Protein AF-A0A914DV51-F1 (afdb_monomer_lite)

InterPro domains:
  IPR011050 Pectin lyase fold/virulence factor [SSF51126] (8-69)
  IPR012334 Pectin lyase fold [G3DSA:2.160.20.10] (1-78)

pLDDT: mean 77.13, std 20.3, range [32.19, 97.31]

Radius of gyration: 17.9 Å; chains: 1; bounding box: 41×53×40 Å

Secondary structure (DSSP, 8-state):
--GGG---PPSSTTTSPP-EEEEEEEEEEES-SEEEEEE-BTTB-EEEEEEEEEEEES-SEEEEEEESEEEEE-TTTSBS---GGGPPPP----SS-TTSHHHHTTSTTS--

Organism: NCBI:txid290746

Sequence (112 aa):
MNYSKTYIPPTNETATPKFVNINIVNFTAEDSSHGWYLDGLPESPVNNTIFSGITLTNTKKLVEQCDNTVGFCDNSTVSPYCPSCIQAEPCVDMTNDCSQYLTQCSSPKYRE

Structure (mmCIF, N/CA/C/O backbone):
data_AF-A0A914DV51-F1
#
_entry.id   AF-A0A914DV51-F1
#
loop_
_atom_site.group_PDB
_atom_site.id
_atom_site.type_symbol
_atom_site.label_atom_id
_atom_site.label_alt_id
_atom_site.label_comp_id
_atom_site.label_asym_id
_atom_site.label_entity_id
_atom_site.label_seq_id
_atom_site.pdbx_PDB_ins_code
_atom_site.Cartn_x
_atom_site.Cartn_y
_atom_site.Cartn_z
_atom_site.occupancy
_atom_site.B_iso_or_equiv
_atom_site.auth_seq_id
_atom_site.auth_comp_id
_atom_site.auth_asym_id
_atom_site.auth_atom_id
_atom_site.pdbx_PDB_model_num
ATOM 1 N N . MET A 1 1 ? 19.273 -28.256 0.417 1.00 49.62 1 MET A N 1
ATOM 2 C CA . MET A 1 1 ? 19.993 -27.307 -0.462 1.00 49.62 1 MET A CA 1
ATOM 3 C C . MET A 1 1 ? 20.816 -26.388 0.429 1.00 49.62 1 MET A C 1
ATOM 5 O O . MET A 1 1 ? 20.303 -25.963 1.453 1.00 49.62 1 MET A O 1
ATOM 9 N N . ASN A 1 2 ? 22.100 -26.180 0.125 1.00 42.97 2 ASN A N 1
ATOM 10 C CA . ASN A 1 2 ? 23.009 -25.395 0.965 1.00 42.97 2 ASN A CA 1
ATOM 11 C C . ASN A 1 2 ? 23.082 -23.959 0.418 1.00 42.97 2 ASN A C 1
ATOM 13 O O . ASN A 1 2 ? 23.779 -23.711 -0.560 1.00 42.97 2 ASN A O 1
ATOM 17 N N . TYR A 1 3 ? 22.333 -23.035 1.023 1.00 55.84 3 TYR A N 1
ATOM 18 C CA . TYR A 1 3 ? 22.200 -21.643 0.562 1.00 55.84 3 TYR A CA 1
ATOM 19 C C . TYR A 1 3 ? 23.461 -20.782 0.7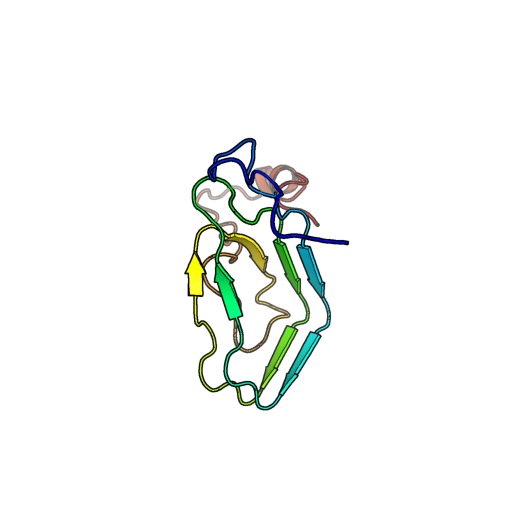85 1.00 55.84 3 TYR A C 1
ATOM 21 O O . TYR A 1 3 ? 23.529 -19.655 0.305 1.00 55.84 3 TYR A O 1
ATOM 29 N N . SER A 1 4 ? 24.482 -21.312 1.470 1.00 56.94 4 SER A N 1
ATOM 30 C CA . SER A 1 4 ? 25.684 -20.574 1.904 1.00 56.94 4 SER A CA 1
ATOM 31 C C . SER A 1 4 ? 26.704 -20.244 0.802 1.00 56.94 4 SER A C 1
ATOM 33 O O . SER A 1 4 ? 27.703 -19.586 1.084 1.00 56.94 4 SER A O 1
ATOM 35 N N . LYS A 1 5 ? 26.490 -20.689 -0.444 1.00 56.00 5 LYS A N 1
ATOM 36 C CA . LYS A 1 5 ? 27.425 -20.479 -1.571 1.00 56.00 5 LYS A CA 1
ATOM 37 C C . LYS A 1 5 ? 26.774 -19.860 -2.808 1.00 56.00 5 LYS A C 1
ATOM 39 O O . LYS A 1 5 ? 27.179 -20.153 -3.929 1.00 56.00 5 LYS A O 1
ATOM 44 N N . THR A 1 6 ? 25.765 -19.019 -2.621 1.00 65.44 6 THR A N 1
ATOM 45 C CA . THR A 1 6 ? 25.180 -18.272 -3.740 1.00 65.44 6 THR A CA 1
ATOM 46 C C . THR A 1 6 ? 25.860 -16.912 -3.793 1.00 65.44 6 THR A C 1
ATOM 48 O O . THR A 1 6 ? 25.741 -16.136 -2.849 1.00 65.44 6 THR A O 1
ATOM 51 N N . TYR A 1 7 ? 26.619 -16.634 -4.856 1.00 71.00 7 TYR A N 1
ATOM 52 C CA . TYR A 1 7 ? 27.069 -15.272 -5.134 1.00 71.00 7 TYR A CA 1
ATOM 53 C C . TYR A 1 7 ? 25.822 -14.415 -5.351 1.00 71.00 7 TYR A C 1
ATOM 55 O O . TYR A 1 7 ? 25.079 -14.636 -6.307 1.00 71.00 7 TYR A O 1
ATOM 63 N N . ILE A 1 8 ? 25.573 -13.491 -4.428 1.00 68.25 8 ILE A N 1
ATOM 64 C CA . ILE A 1 8 ? 24.511 -12.502 -4.559 1.00 68.25 8 ILE A CA 1
ATOM 65 C C . ILE A 1 8 ? 25.165 -11.283 -5.217 1.00 68.25 8 ILE A C 1
ATOM 67 O O . ILE A 1 8 ? 26.066 -10.697 -4.608 1.00 68.25 8 ILE A O 1
ATOM 71 N N . PRO A 1 9 ? 24.798 -10.931 -6.461 1.00 68.69 9 PRO A N 1
ATOM 72 C CA . PRO A 1 9 ? 25.297 -9.715 -7.088 1.00 68.69 9 PRO A CA 1
ATOM 73 C C . PRO A 1 9 ? 24.940 -8.487 -6.229 1.00 68.69 9 PRO A C 1
ATOM 75 O O . PRO A 1 9 ? 23.920 -8.504 -5.538 1.00 68.69 9 PRO A O 1
ATOM 78 N N . PRO A 1 10 ? 25.760 -7.422 -6.250 1.00 77.19 10 PRO A N 1
ATOM 79 C CA . PRO A 1 10 ? 25.440 -6.189 -5.537 1.00 77.19 10 PRO A CA 1
ATOM 80 C C . PRO A 1 10 ? 24.105 -5.618 -6.029 1.00 77.19 10 PRO A C 1
ATOM 82 O O . PRO A 1 10 ? 23.789 -5.732 -7.217 1.00 77.19 10 PRO A O 1
ATOM 85 N N . THR A 1 11 ? 23.343 -4.988 -5.134 1.00 77.38 11 THR A N 1
ATOM 86 C CA . THR A 1 11 ? 22.061 -4.362 -5.476 1.00 77.38 11 THR A CA 1
ATOM 87 C C . THR A 1 11 ? 22.268 -3.267 -6.521 1.00 77.38 11 THR A C 1
ATOM 89 O O . THR A 1 11 ? 23.125 -2.395 -6.381 1.00 77.38 11 THR A O 1
ATOM 92 N N . ASN A 1 12 ? 21.539 -3.380 -7.628 1.00 82.25 12 ASN A N 1
ATOM 93 C CA . ASN A 1 12 ? 21.544 -2.442 -8.747 1.00 82.25 12 ASN A CA 1
ATOM 94 C C . ASN A 1 12 ? 20.286 -2.664 -9.604 1.00 82.25 12 ASN A C 1
ATOM 96 O O . ASN A 1 12 ? 19.615 -3.685 -9.467 1.00 82.25 12 ASN A O 1
ATOM 100 N N . GLU A 1 13 ? 20.011 -1.765 -10.548 1.00 79.88 13 GLU A N 1
ATOM 101 C CA . GLU A 1 13 ? 18.803 -1.789 -11.396 1.00 79.88 13 GLU A CA 1
ATOM 102 C C . GLU A 1 13 ? 18.563 -3.107 -12.171 1.00 79.88 13 GLU A C 1
ATOM 104 O O . GLU A 1 13 ? 17.437 -3.400 -12.581 1.00 79.88 13 GLU A O 1
ATOM 109 N N . THR A 1 14 ? 19.613 -3.905 -12.403 1.00 81.00 14 THR A N 1
ATOM 110 C CA . THR A 1 14 ? 19.552 -5.164 -13.172 1.00 81.00 14 THR A CA 1
ATOM 111 C C . THR A 1 14 ? 19.587 -6.422 -12.309 1.00 81.00 14 THR A C 1
ATOM 113 O O . THR A 1 14 ? 19.146 -7.480 -12.755 1.00 81.00 14 THR A O 1
ATOM 116 N N . ALA A 1 15 ? 20.111 -6.319 -11.087 1.00 83.94 15 ALA A N 1
AT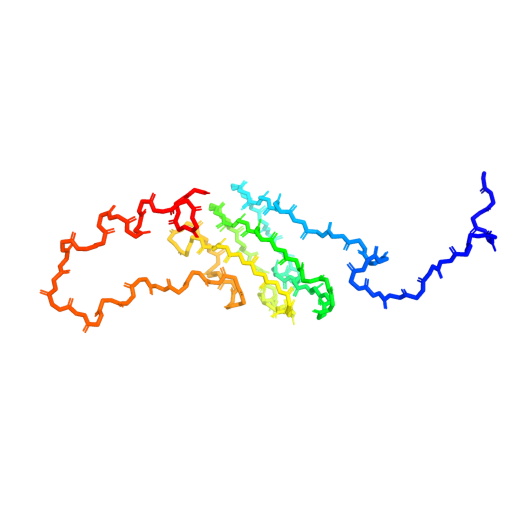OM 117 C CA . ALA A 1 15 ? 20.291 -7.437 -10.167 1.00 83.94 15 ALA A CA 1
ATOM 118 C C . ALA A 1 15 ? 19.258 -7.446 -9.032 1.00 83.94 15 ALA A C 1
ATOM 120 O O . ALA A 1 15 ? 18.957 -8.509 -8.484 1.00 83.94 15 ALA A O 1
ATOM 121 N N . THR A 1 16 ? 18.714 -6.279 -8.679 1.00 88.38 16 THR A N 1
ATOM 122 C CA . THR A 1 16 ? 17.693 -6.139 -7.643 1.00 88.38 16 THR A CA 1
ATOM 123 C C . THR A 1 16 ? 16.337 -6.635 -8.172 1.00 88.38 16 THR A C 1
ATOM 125 O O . THR A 1 16 ? 15.942 -6.274 -9.285 1.00 88.38 16 THR A O 1
ATOM 128 N N . PRO A 1 17 ? 15.601 -7.472 -7.412 1.00 87.62 17 PRO A N 1
ATOM 129 C CA . PRO A 1 17 ? 14.279 -7.940 -7.811 1.00 87.62 17 PRO A CA 1
ATOM 130 C C . PRO A 1 17 ? 13.290 -6.795 -8.024 1.00 87.62 17 PRO A C 1
ATOM 132 O O . PRO A 1 17 ? 13.195 -5.877 -7.210 1.00 87.62 17 PRO A O 1
ATOM 135 N N . LYS A 1 18 ? 12.499 -6.899 -9.093 1.00 89.19 18 LYS A N 1
ATOM 136 C CA . LYS A 1 18 ? 11.435 -5.942 -9.391 1.00 89.19 18 LYS A CA 1
ATOM 137 C C . LYS A 1 18 ? 10.126 -6.395 -8.763 1.00 89.19 18 LYS A C 1
ATOM 139 O O . LYS A 1 18 ? 9.660 -7.501 -9.029 1.00 89.19 18 LYS A O 1
ATOM 144 N N . PHE A 1 19 ? 9.516 -5.503 -7.994 1.00 89.06 19 PHE A N 1
ATOM 145 C CA . PHE A 1 19 ? 8.164 -5.660 -7.474 1.00 89.06 19 PHE A CA 1
ATOM 146 C C . PHE A 1 19 ? 7.237 -4.764 -8.285 1.00 89.06 19 PHE A C 1
ATOM 148 O O . PHE A 1 19 ? 7.321 -3.538 -8.209 1.00 89.06 19 PHE A O 1
ATOM 155 N N . VAL A 1 20 ? 6.405 -5.383 -9.120 1.00 88.81 20 VAL A N 1
ATOM 156 C CA . VAL A 1 20 ? 5.491 -4.675 -10.017 1.00 88.81 20 VAL A CA 1
ATOM 157 C C . VAL A 1 20 ? 4.118 -5.336 -10.032 1.00 88.81 20 VAL A C 1
ATOM 159 O O . VAL A 1 20 ? 4.035 -6.553 -9.871 1.00 88.81 20 VAL A O 1
ATOM 162 N N . ASN A 1 21 ? 3.068 -4.553 -10.288 1.00 87.31 21 ASN A N 1
ATOM 163 C CA . ASN A 1 21 ? 1.682 -5.022 -10.446 1.00 87.31 21 ASN A CA 1
ATOM 164 C C . ASN A 1 21 ? 1.127 -5.678 -9.167 1.00 87.31 21 ASN A C 1
ATOM 166 O O . ASN A 1 21 ? 0.686 -6.830 -9.182 1.00 87.31 21 ASN A O 1
ATOM 170 N N . ILE A 1 22 ? 1.191 -4.953 -8.049 1.00 90.31 22 ILE A N 1
ATOM 171 C CA . ILE A 1 22 ? 0.701 -5.427 -6.750 1.00 90.31 22 ILE A CA 1
ATOM 172 C C . ILE A 1 22 ? -0.704 -4.883 -6.519 1.00 90.31 22 ILE A C 1
ATOM 174 O O . ILE A 1 22 ? -0.877 -3.690 -6.300 1.00 90.31 22 ILE A O 1
ATOM 178 N N . ASN A 1 23 ? -1.700 -5.764 -6.484 1.00 92.06 23 ASN A N 1
ATOM 179 C CA . ASN A 1 23 ? -3.092 -5.373 -6.279 1.00 92.06 23 ASN A CA 1
ATOM 180 C C . ASN A 1 23 ? -3.575 -5.867 -4.915 1.00 92.06 23 ASN A C 1
ATOM 182 O O . ASN A 1 23 ? -3.619 -7.075 -4.672 1.00 92.06 23 ASN A O 1
ATOM 186 N N . ILE A 1 24 ? -3.959 -4.938 -4.042 1.00 93.25 24 ILE A N 1
ATOM 187 C CA . ILE A 1 24 ? -4.597 -5.238 -2.758 1.00 93.25 24 ILE A CA 1
ATOM 188 C C . ILE A 1 24 ? -5.994 -4.637 -2.794 1.00 93.25 24 ILE A C 1
ATOM 190 O O . ILE A 1 24 ? -6.170 -3.420 -2.785 1.00 93.25 24 ILE A O 1
ATOM 194 N N . VAL A 1 25 ? -6.995 -5.508 -2.868 1.00 93.38 25 VAL A N 1
ATOM 195 C CA . VAL A 1 25 ? -8.387 -5.111 -3.082 1.00 93.38 25 VAL A CA 1
ATOM 19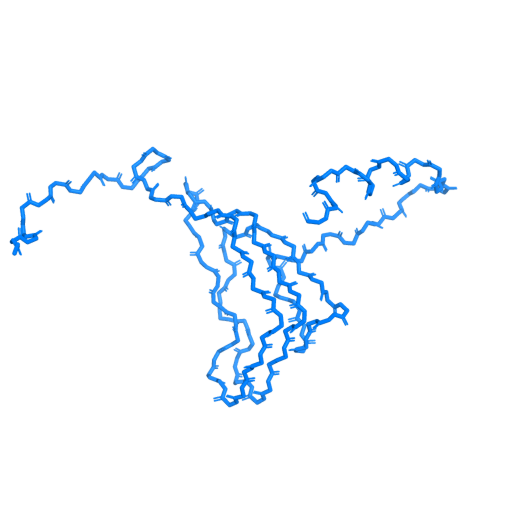6 C C . VAL A 1 25 ? -9.285 -5.827 -2.084 1.00 93.38 25 VAL A C 1
ATOM 198 O O . VAL A 1 25 ? -9.093 -7.019 -1.845 1.00 93.38 25 VAL A O 1
ATOM 201 N N . ASN A 1 26 ? -10.277 -5.121 -1.536 1.00 94.56 26 ASN A N 1
ATOM 202 C CA . ASN A 1 26 ? -11.285 -5.672 -0.619 1.00 94.56 26 ASN A CA 1
ATOM 203 C C . ASN A 1 26 ? -10.661 -6.350 0.608 1.00 94.56 26 ASN A C 1
ATOM 205 O O . ASN A 1 26 ? -10.914 -7.520 0.900 1.00 94.56 26 ASN A O 1
ATOM 209 N N . PHE A 1 27 ? -9.812 -5.605 1.312 1.00 92.88 27 PHE A N 1
ATOM 210 C CA . PHE A 1 27 ? -9.093 -6.084 2.487 1.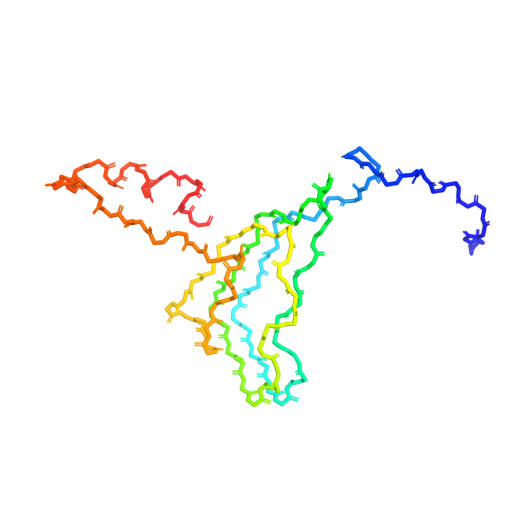00 92.88 27 PHE A CA 1
ATOM 211 C C . PHE A 1 27 ? -9.615 -5.413 3.757 1.00 92.88 27 PHE A C 1
ATOM 213 O O . PHE A 1 27 ? -9.871 -4.211 3.784 1.00 92.88 27 PHE A O 1
ATOM 220 N N . THR A 1 28 ? -9.745 -6.175 4.839 1.00 96.38 28 THR A N 1
ATOM 221 C CA . THR A 1 28 ? -10.068 -5.630 6.159 1.00 96.38 28 THR A CA 1
ATOM 222 C C . THR A 1 28 ? -9.064 -6.131 7.183 1.00 96.38 28 THR A C 1
ATOM 224 O O . THR A 1 28 ? -8.777 -7.327 7.236 1.00 96.38 28 THR A O 1
ATOM 227 N N . ALA A 1 29 ? -8.546 -5.215 7.996 1.00 96.12 29 ALA A N 1
ATOM 228 C CA . ALA A 1 29 ? -7.677 -5.521 9.124 1.00 96.12 29 ALA A CA 1
ATOM 229 C C . ALA A 1 29 ? -8.159 -4.785 10.373 1.00 96.12 29 ALA A C 1
ATOM 231 O O . ALA A 1 29 ? -8.484 -3.600 10.313 1.00 96.12 29 ALA A O 1
ATOM 232 N N . GLU A 1 30 ? -8.130 -5.479 11.507 1.00 96.69 30 GLU A N 1
ATOM 233 C CA . GLU A 1 30 ? -8.514 -4.946 12.814 1.00 96.69 30 GLU A CA 1
ATOM 234 C C . GLU A 1 30 ? -7.362 -5.132 13.810 1.00 96.69 30 GLU A C 1
ATOM 236 O O . GLU A 1 30 ? -6.567 -6.067 13.684 1.00 96.69 30 GLU A O 1
ATOM 241 N N . ASP A 1 31 ? -7.251 -4.222 14.779 1.00 96.69 31 ASP A N 1
ATOM 242 C CA . ASP A 1 31 ? -6.290 -4.271 15.894 1.00 96.69 31 ASP A CA 1
ATOM 243 C C . ASP A 1 31 ? -4.813 -4.429 15.465 1.00 96.69 31 ASP A C 1
ATOM 245 O O . ASP A 1 31 ? -3.983 -5.042 16.146 1.00 96.69 31 ASP A O 1
ATOM 249 N N . SER A 1 32 ? -4.457 -3.839 14.322 1.00 93.81 32 SER A N 1
ATOM 250 C CA . SER A 1 32 ? -3.097 -3.883 13.778 1.00 93.81 32 SER A CA 1
ATOM 251 C C .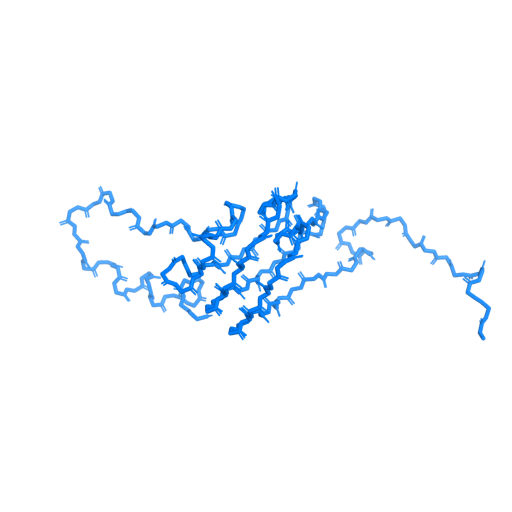 SER A 1 32 ? -2.151 -2.899 14.480 1.00 93.81 32 SER A C 1
ATOM 253 O O . SER A 1 32 ? -2.517 -1.795 14.889 1.00 93.81 32 SER A O 1
ATOM 255 N N . SER A 1 33 ? -0.873 -3.267 14.609 1.00 95.56 33 SER A N 1
ATOM 256 C CA . SER A 1 33 ? 0.145 -2.312 15.068 1.00 95.56 33 SER A CA 1
ATOM 257 C C . SER A 1 33 ? 0.422 -1.240 14.010 1.00 95.56 33 SER A C 1
ATOM 259 O O . SER A 1 33 ? 0.530 -0.065 14.359 1.00 95.56 33 SER A O 1
ATOM 261 N N . HIS A 1 34 ? 0.463 -1.637 12.734 1.00 95.00 34 HIS A N 1
ATOM 262 C CA . HIS A 1 34 ? 0.712 -0.759 11.595 1.00 95.00 34 HIS A CA 1
ATOM 263 C C . HIS A 1 34 ? -0.260 -1.051 10.452 1.00 95.00 34 HIS A C 1
ATOM 265 O O . HIS A 1 34 ? -0.622 -2.207 10.244 1.00 95.00 34 HIS A O 1
ATOM 271 N N . GLY A 1 35 ? -0.664 -0.011 9.722 1.00 94.56 35 GLY A N 1
ATOM 272 C CA . GLY A 1 35 ? -1.534 -0.144 8.550 1.00 94.56 35 GLY A CA 1
ATOM 273 C C . GLY A 1 35 ? -0.733 -0.347 7.268 1.00 94.56 35 GLY A C 1
ATOM 274 O O . GLY A 1 35 ? -0.869 -1.359 6.587 1.00 94.56 35 GLY A O 1
ATOM 275 N N . TRP A 1 36 ? 0.147 0.608 6.980 1.00 93.56 36 TRP A N 1
ATOM 276 C CA . TRP A 1 36 ? 0.941 0.686 5.763 1.00 93.56 36 TRP A CA 1
ATOM 277 C C . TRP A 1 36 ? 2.433 0.654 6.085 1.00 93.56 36 TRP A C 1
ATOM 279 O O . TRP A 1 36 ? 2.931 1.460 6.876 1.00 93.56 36 TRP A O 1
ATOM 289 N N . TYR A 1 37 ? 3.144 -0.250 5.418 1.00 94.75 37 TYR A N 1
ATOM 290 C CA . TYR A 1 37 ? 4.599 -0.279 5.351 1.00 94.75 37 TYR A CA 1
ATOM 291 C C . TYR A 1 37 ? 4.982 -0.513 3.891 1.00 94.75 37 TYR A C 1
ATOM 293 O O . TYR A 1 37 ? 4.880 -1.633 3.391 1.00 94.75 37 TYR A O 1
ATOM 301 N N . LEU A 1 38 ? 5.340 0.563 3.195 1.00 92.81 38 LEU A N 1
ATOM 302 C CA . LEU A 1 38 ? 5.663 0.556 1.773 1.00 92.81 38 LEU A CA 1
ATOM 303 C C . LEU A 1 38 ? 7.080 1.099 1.619 1.00 92.81 38 LEU A C 1
ATOM 305 O O . LEU A 1 38 ? 7.312 2.287 1.823 1.00 92.81 38 LEU A O 1
ATOM 309 N N . ASP A 1 39 ? 8.025 0.213 1.328 1.00 92.12 39 ASP A N 1
ATOM 310 C CA . ASP A 1 39 ? 9.445 0.552 1.291 1.00 92.12 39 ASP A CA 1
ATOM 311 C C . ASP A 1 39 ? 10.100 -0.110 0.080 1.00 92.12 39 ASP A C 1
ATOM 313 O O . ASP A 1 39 ? 10.428 -1.299 0.080 1.00 92.12 39 ASP A O 1
ATOM 317 N N . GLY A 1 40 ? 10.202 0.660 -0.998 1.00 90.38 40 GLY A N 1
ATOM 318 C CA . GLY A 1 40 ? 10.971 0.290 -2.174 1.00 90.38 40 GLY A CA 1
ATOM 319 C C . GLY A 1 40 ? 12.415 0.769 -2.072 1.00 90.38 40 GLY A C 1
ATOM 320 O O . GLY A 1 40 ? 12.758 1.656 -1.289 1.00 90.38 40 GLY A O 1
ATOM 321 N N . LEU A 1 41 ? 13.263 0.242 -2.950 1.00 89.62 41 LEU A N 1
ATOM 322 C CA . LEU A 1 41 ? 14.631 0.728 -3.106 1.00 89.62 41 LEU A CA 1
ATOM 323 C C . LEU A 1 41 ? 14.689 1.809 -4.199 1.00 89.62 41 LEU A C 1
ATOM 325 O O . LEU A 1 41 ? 13.977 1.675 -5.196 1.00 89.62 41 LEU A O 1
ATOM 329 N N . PRO A 1 42 ? 15.537 2.848 -4.081 1.00 88.50 42 PRO A N 1
ATOM 330 C CA . PRO A 1 42 ? 15.662 3.885 -5.110 1.00 88.50 42 PRO A CA 1
ATOM 331 C C . PRO A 1 42 ? 16.002 3.332 -6.503 1.00 88.50 42 PRO A C 1
ATOM 333 O O . PRO A 1 42 ? 15.471 3.808 -7.504 1.00 88.50 42 PRO A O 1
ATOM 336 N N . GLU A 1 43 ? 16.852 2.303 -6.576 1.00 83.75 43 GLU A N 1
ATOM 337 C CA . GLU A 1 43 ? 17.251 1.642 -7.825 1.00 83.75 43 GLU A CA 1
ATOM 338 C C . GLU A 1 43 ? 16.240 0.598 -8.331 1.00 83.75 43 GLU A C 1
ATOM 340 O O . GLU A 1 43 ? 16.350 0.118 -9.459 1.00 83.75 43 GLU A O 1
ATOM 345 N N . SER A 1 44 ? 15.266 0.212 -7.503 1.00 88.00 44 SER A N 1
ATOM 346 C CA . SER A 1 44 ? 14.184 -0.696 -7.893 1.00 88.00 44 SER A CA 1
ATOM 347 C C . SER A 1 44 ? 12.901 -0.379 -7.115 1.00 88.00 44 SER A C 1
ATOM 349 O O . SER A 1 44 ? 12.525 -1.134 -6.208 1.00 88.00 44 SER A O 1
ATOM 351 N N . PRO A 1 45 ? 12.221 0.731 -7.463 1.00 88.81 45 PRO A N 1
ATOM 352 C CA . PRO A 1 45 ? 10.981 1.126 -6.811 1.00 88.81 45 PRO A CA 1
ATOM 353 C C . PRO A 1 45 ? 9.895 0.062 -6.979 1.00 88.81 45 PRO A C 1
ATOM 355 O O . PRO A 1 45 ? 9.834 -0.633 -8.003 1.00 88.81 45 PRO A O 1
ATOM 358 N N . VAL A 1 46 ? 8.992 -0.021 -6.005 1.00 90.06 46 VAL A N 1
ATOM 359 C CA . VAL A 1 46 ? 7.774 -0.827 -6.133 1.00 90.06 46 VAL A CA 1
ATOM 360 C C . VAL A 1 46 ? 6.816 -0.068 -7.048 1.00 90.06 46 VAL A C 1
ATOM 362 O O . VAL A 1 46 ? 6.406 1.041 -6.716 1.00 90.06 46 VAL A O 1
ATOM 365 N N . ASN A 1 47 ? 6.471 -0.628 -8.207 1.00 86.06 47 ASN A N 1
ATOM 366 C CA . ASN A 1 47 ? 5.689 0.085 -9.223 1.00 86.06 47 ASN A CA 1
ATOM 367 C C . ASN A 1 47 ? 4.339 -0.577 -9.506 1.00 86.06 47 ASN A C 1
ATOM 369 O O . ASN A 1 47 ? 4.190 -1.793 -9.423 1.00 86.06 47 ASN A O 1
ATOM 373 N N . ASN A 1 48 ? 3.375 0.230 -9.945 1.00 84.25 48 ASN A N 1
ATOM 374 C CA . ASN A 1 48 ? 2.032 -0.222 -10.305 1.00 84.25 48 ASN A CA 1
ATOM 375 C C . ASN A 1 48 ? 1.336 -0.977 -9.157 1.00 84.25 48 ASN A C 1
ATOM 377 O O . ASN A 1 48 ? 0.890 -2.113 -9.313 1.00 84.25 48 ASN A O 1
ATOM 381 N N . THR A 1 49 ? 1.321 -0.358 -7.976 1.00 88.19 49 THR A N 1
ATOM 382 C CA . THR A 1 49 ? 0.567 -0.852 -6.817 1.00 88.19 49 THR A CA 1
ATOM 383 C C . THR A 1 49 ? -0.851 -0.281 -6.838 1.00 88.19 49 THR A C 1
ATOM 385 O O . THR A 1 49 ? -0.99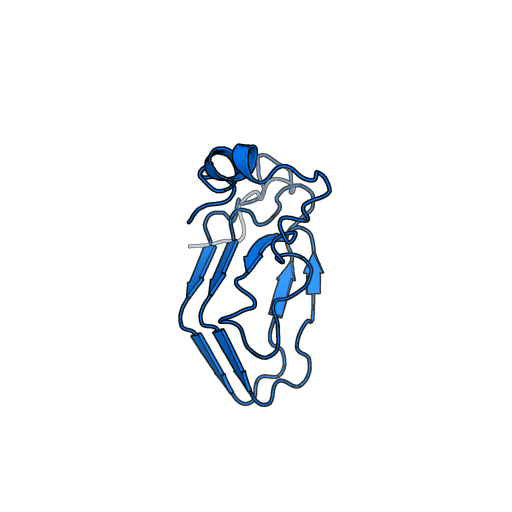7 0.919 -7.033 1.00 88.19 49 THR A O 1
ATOM 388 N N . ILE A 1 50 ? -1.887 -1.091 -6.612 1.00 90.12 50 ILE A N 1
ATOM 389 C CA . ILE A 1 50 ? -3.294 -0.655 -6.616 1.00 90.12 50 ILE A CA 1
ATOM 390 C C . ILE A 1 50 ? -3.970 -1.040 -5.304 1.00 90.12 50 ILE A C 1
ATOM 392 O O . ILE A 1 50 ? -4.070 -2.230 -4.996 1.00 90.12 50 ILE A O 1
ATOM 396 N N . PHE A 1 51 ? -4.477 -0.043 -4.572 1.00 92.19 51 PHE A N 1
ATOM 397 C CA . PHE A 1 51 ? -5.229 -0.200 -3.321 1.00 92.19 51 PHE A CA 1
ATOM 398 C C . PHE A 1 51 ? -6.676 0.288 -3.470 1.00 92.19 51 PHE A C 1
ATOM 400 O O . PHE A 1 51 ? -6.920 1.441 -3.825 1.00 92.19 51 PHE A O 1
ATOM 407 N N . SER A 1 52 ? -7.647 -0.579 -3.172 1.00 91.56 52 SER A N 1
ATOM 408 C CA . SER A 1 52 ? -9.080 -0.244 -3.232 1.00 91.56 52 SER A CA 1
ATOM 409 C C . SER A 1 52 ? -9.904 -1.111 -2.276 1.00 91.56 52 SER A C 1
ATOM 411 O O . SER A 1 52 ? -9.578 -2.275 -2.040 1.00 91.56 52 SER A O 1
ATOM 413 N N . GLY A 1 53 ? -10.974 -0.560 -1.700 1.00 91.00 53 GLY A N 1
ATOM 414 C CA . GLY A 1 53 ? -11.857 -1.312 -0.800 1.00 91.00 53 GLY A CA 1
ATOM 415 C C . GLY A 1 53 ? -11.163 -1.777 0.484 1.00 91.00 53 GLY A C 1
ATOM 416 O O . GLY A 1 53 ? -11.401 -2.894 0.939 1.00 91.00 53 GLY A O 1
ATOM 417 N N . ILE A 1 54 ? -10.250 -0.976 1.042 1.00 96.06 54 ILE A N 1
ATOM 418 C CA . ILE A 1 54 ? -9.458 -1.367 2.215 1.00 96.06 54 ILE A CA 1
ATOM 419 C C . ILE A 1 54 ? -10.019 -0.721 3.479 1.00 96.06 54 ILE A C 1
ATOM 421 O O . ILE A 1 54 ? -10.192 0.489 3.536 1.00 96.06 54 ILE A O 1
ATOM 425 N N . THR A 1 55 ? -10.261 -1.507 4.522 1.00 97.31 55 THR A N 1
ATOM 426 C CA . THR A 1 55 ? -10.704 -1.001 5.827 1.00 97.31 55 THR A CA 1
ATOM 427 C C . THR A 1 55 ? -9.720 -1.409 6.915 1.00 97.31 55 THR A C 1
ATOM 429 O O . THR A 1 55 ? -9.544 -2.592 7.188 1.00 97.31 55 THR A O 1
ATOM 432 N N . LEU A 1 56 ? -9.087 -0.426 7.548 1.00 96.81 56 LEU A N 1
ATOM 433 C CA . LEU A 1 56 ? -8.195 -0.619 8.687 1.00 96.81 56 LEU A CA 1
ATOM 434 C C . LEU A 1 56 ? -8.843 -0.018 9.939 1.00 96.81 56 LEU A C 1
ATOM 436 O O . LEU A 1 56 ? -9.117 1.184 9.982 1.00 96.81 56 LEU A O 1
ATOM 440 N N . THR A 1 57 ? -9.095 -0.837 10.957 1.00 96.75 57 THR A N 1
ATOM 441 C CA . THR A 1 57 ? -9.676 -0.405 12.237 1.00 96.75 57 THR A CA 1
ATOM 442 C C . THR A 1 57 ? -8.710 -0.666 13.392 1.00 96.75 57 THR A C 1
ATOM 444 O O . THR A 1 57 ? -7.898 -1.590 13.361 1.00 96.75 57 THR A O 1
ATOM 447 N N . ASN A 1 58 ? -8.760 0.193 14.417 1.00 96.19 58 ASN A N 1
ATOM 448 C CA . ASN A 1 58 ? -7.906 0.129 15.614 1.00 96.19 58 ASN A CA 1
ATOM 449 C C . ASN A 1 58 ? -6.390 0.032 15.340 1.00 96.19 58 ASN A C 1
ATOM 451 O O . ASN A 1 58 ? -5.627 -0.488 16.156 1.00 96.19 58 ASN A O 1
ATOM 455 N N . THR A 1 59 ? -5.932 0.564 14.207 1.00 95.88 59 THR A N 1
ATOM 456 C CA . THR A 1 59 ? -4.509 0.609 13.871 1.00 95.88 59 THR A CA 1
ATOM 457 C C . THR A 1 59 ? -3.767 1.626 14.741 1.00 95.88 59 THR A C 1
ATOM 459 O O . THR A 1 59 ? -4.135 2.800 14.766 1.00 95.88 59 THR A O 1
ATOM 462 N N . LYS A 1 60 ? -2.683 1.215 15.417 1.00 95.31 60 LYS A N 1
ATOM 463 C CA . LYS A 1 60 ? -1.900 2.124 16.287 1.00 95.31 60 LYS A CA 1
ATOM 464 C C . LYS A 1 60 ? -1.144 3.201 15.506 1.00 95.31 60 LYS A C 1
ATOM 466 O O . LYS A 1 60 ? -1.150 4.360 15.913 1.00 95.31 60 LYS A O 1
ATOM 471 N N . LYS A 1 61 ? -0.485 2.825 14.406 1.00 94.94 61 LYS A N 1
ATOM 472 C CA . LYS A 1 61 ? 0.212 3.751 13.502 1.00 94.94 61 LYS A CA 1
ATOM 473 C C . LYS A 1 61 ? -0.170 3.452 12.060 1.00 94.94 61 LYS A C 1
ATOM 475 O O . LYS A 1 61 ? 0.146 2.394 11.532 1.00 94.94 61 LYS A O 1
ATOM 480 N N . LEU A 1 62 ? -0.880 4.373 11.412 1.00 92.75 62 LEU A N 1
ATOM 481 C CA . LEU A 1 62 ? -1.431 4.077 10.092 1.00 92.75 62 LEU A CA 1
ATOM 482 C C . LEU A 1 62 ? -0.347 3.940 9.020 1.00 92.75 62 LEU A C 1
ATOM 484 O O . LEU A 1 62 ? -0.392 2.988 8.257 1.00 92.75 62 LEU A O 1
ATOM 488 N N . VAL A 1 63 ? 0.621 4.855 8.970 1.00 93.81 63 VAL A N 1
ATOM 489 C CA . VAL A 1 63 ? 1.730 4.822 8.003 1.00 93.81 63 VAL A CA 1
ATOM 490 C C . VAL A 1 63 ? 3.037 4.721 8.776 1.00 93.81 63 VAL A C 1
ATOM 492 O O . VAL A 1 63 ? 3.373 5.641 9.522 1.00 93.81 63 VAL A O 1
ATOM 495 N N . GLU A 1 64 ? 3.754 3.610 8.623 1.00 94.94 64 GLU A N 1
ATOM 496 C CA . GLU A 1 64 ? 5.104 3.447 9.174 1.00 94.94 64 GLU A CA 1
ATOM 497 C C . GLU A 1 64 ? 6.155 4.039 8.242 1.00 94.94 64 GLU A C 1
ATOM 499 O O . GLU A 1 64 ? 6.974 4.839 8.682 1.00 94.94 64 GLU A O 1
ATOM 504 N N . GLN A 1 65 ? 6.082 3.647 6.970 1.00 93.19 65 GLN A N 1
ATOM 505 C CA . GLN A 1 65 ? 7.071 3.907 5.932 1.00 93.19 65 GLN A CA 1
ATOM 506 C C . GLN A 1 65 ? 6.355 3.989 4.577 1.00 93.19 65 GLN A C 1
ATOM 508 O O . GLN A 1 65 ? 5.370 3.270 4.359 1.00 93.19 65 GLN A O 1
ATOM 513 N N . CYS A 1 66 ? 6.806 4.892 3.705 1.00 90.25 66 CYS A N 1
ATOM 514 C CA . CYS A 1 66 ? 6.162 5.174 2.419 1.00 90.25 66 CYS A CA 1
ATOM 515 C C . CYS A 1 66 ? 7.182 5.711 1.397 1.00 90.25 66 CYS A C 1
ATOM 517 O O . CYS A 1 66 ? 7.046 6.834 0.912 1.00 90.25 66 CYS A O 1
ATOM 519 N N . ASP A 1 67 ? 8.207 4.919 1.087 1.00 91.50 67 ASP A N 1
ATOM 520 C CA . ASP A 1 67 ? 9.333 5.332 0.244 1.00 91.50 67 ASP A CA 1
ATOM 521 C C . ASP A 1 67 ? 9.423 4.492 -1.039 1.00 91.50 67 ASP A C 1
ATOM 523 O O . ASP A 1 67 ? 9.081 3.307 -1.063 1.00 91.50 67 ASP A O 1
ATOM 527 N N . ASN A 1 68 ? 9.860 5.133 -2.132 1.00 89.69 68 ASN A N 1
ATOM 528 C CA . ASN A 1 68 ? 10.099 4.534 -3.456 1.00 89.69 68 ASN A CA 1
ATOM 529 C C . ASN A 1 68 ? 9.003 3.546 -3.907 1.00 89.69 68 ASN A C 1
ATOM 531 O O . ASN A 1 68 ? 9.281 2.482 -4.464 1.00 89.69 68 ASN A O 1
ATOM 535 N N . THR A 1 69 ? 7.746 3.891 -3.638 1.00 89.50 69 THR A N 1
ATOM 536 C CA . THR A 1 69 ? 6.572 3.109 -4.019 1.00 89.50 69 THR A CA 1
ATOM 537 C C . THR A 1 69 ? 5.670 4.000 -4.852 1.00 89.50 69 THR A C 1
ATOM 539 O O . THR A 1 69 ? 5.348 5.108 -4.439 1.00 89.50 69 THR A O 1
ATOM 542 N N . VAL A 1 70 ? 5.278 3.519 -6.028 1.00 84.75 70 VAL A N 1
ATOM 543 C CA . VAL A 1 70 ? 4.430 4.239 -6.977 1.00 84.75 70 VAL A CA 1
ATOM 544 C C . VAL A 1 70 ? 3.197 3.397 -7.265 1.00 84.75 70 VAL A C 1
ATOM 546 O O . VAL A 1 70 ? 3.285 2.206 -7.588 1.00 84.75 70 VAL A O 1
ATOM 549 N N . GLY A 1 71 ? 2.031 4.020 -7.160 1.00 86.38 71 GLY A N 1
ATOM 550 C CA . GLY A 1 71 ? 0.768 3.323 -7.295 1.00 86.38 71 GLY A CA 1
ATOM 551 C C . GLY A 1 71 ? -0.437 4.246 -7.269 1.00 86.38 71 GLY A C 1
ATOM 552 O O . GLY A 1 71 ? -0.310 5.469 -7.258 1.00 86.38 71 GLY A O 1
ATOM 553 N N . PHE A 1 72 ? -1.599 3.613 -7.257 1.00 86.00 72 PHE A N 1
ATOM 554 C CA . PHE A 1 72 ? -2.903 4.228 -7.155 1.00 86.00 72 PHE A CA 1
ATOM 555 C C . PHE A 1 72 ? -3.612 3.710 -5.904 1.00 86.00 72 PHE A C 1
ATOM 557 O O . PHE A 1 72 ? -3.625 2.511 -5.622 1.00 86.00 72 PHE A O 1
ATOM 564 N N . CYS A 1 73 ? -4.242 4.617 -5.170 1.00 87.31 73 CYS A N 1
ATOM 565 C CA . CYS A 1 73 ? -5.074 4.277 -4.032 1.00 87.31 73 CYS A CA 1
ATOM 566 C C . CYS A 1 73 ? -6.387 5.054 -4.113 1.00 87.31 73 CYS A C 1
ATOM 568 O O . CYS A 1 73 ? -6.391 6.289 -4.129 1.00 87.31 73 CYS A O 1
ATOM 570 N N . ASP A 1 74 ? -7.499 4.324 -4.173 1.00 85.31 74 ASP A N 1
ATOM 571 C CA . ASP A 1 74 ? -8.837 4.902 -4.222 1.00 85.31 74 ASP A CA 1
ATOM 572 C C . ASP A 1 74 ? -9.287 5.328 -2.821 1.00 85.31 74 ASP A C 1
ATOM 574 O O . ASP A 1 74 ? -9.848 4.555 -2.041 1.00 85.31 74 ASP A O 1
ATOM 578 N N . ASN A 1 75 ? -9.067 6.602 -2.508 1.00 84.00 75 ASN A N 1
ATOM 579 C CA . ASN A 1 75 ? -9.389 7.160 -1.199 1.00 84.00 75 ASN A CA 1
ATOM 580 C C . ASN A 1 75 ? -10.901 7.186 -0.895 1.00 84.00 75 ASN A C 1
ATOM 582 O O . ASN A 1 75 ? -11.276 7.426 0.248 1.00 84.00 75 ASN A O 1
ATOM 586 N N . SER A 1 76 ? -11.776 6.948 -1.883 1.00 85.44 76 SER A N 1
ATOM 587 C CA . SER A 1 76 ? -13.225 6.846 -1.650 1.00 85.44 76 SER A CA 1
ATOM 588 C C . SER A 1 76 ? -13.643 5.492 -1.066 1.00 85.44 76 SER A C 1
ATOM 590 O O . SER A 1 76 ? -14.696 5.393 -0.436 1.00 85.44 76 SER A O 1
ATOM 592 N N . THR A 1 77 ? -12.806 4.465 -1.236 1.00 86.25 77 THR A N 1
ATOM 593 C CA . THR A 1 77 ? -13.065 3.093 -0.777 1.00 86.25 77 THR A CA 1
ATOM 594 C C . THR A 1 77 ? -12.036 2.592 0.238 1.00 86.25 77 THR A C 1
ATOM 596 O O . THR A 1 77 ? -12.138 1.457 0.704 1.00 86.25 77 THR A O 1
ATOM 599 N N . VAL A 1 78 ? -11.062 3.425 0.617 1.00 91.06 78 VAL A N 1
ATOM 600 C CA . VAL A 1 78 ? -10.040 3.112 1.621 1.00 91.06 78 VAL A CA 1
ATOM 601 C C . VAL A 1 78 ? -10.266 3.919 2.901 1.00 91.06 78 VAL A C 1
ATOM 603 O O . VAL A 1 78 ? -10.278 5.145 2.881 1.00 91.06 78 VAL A O 1
ATOM 606 N N . SER A 1 79 ? -10.388 3.227 4.034 1.00 93.69 79 SER A N 1
ATOM 607 C CA . SER A 1 79 ? -10.556 3.801 5.371 1.00 93.69 79 SER A CA 1
ATOM 608 C C . SER A 1 79 ? -9.408 3.363 6.293 1.00 93.69 79 SER A C 1
ATOM 610 O O . SER A 1 79 ? -9.095 2.170 6.332 1.00 93.69 79 SER A O 1
ATOM 612 N N . PRO A 1 80 ? -8.788 4.270 7.072 1.00 91.50 80 PRO A N 1
ATOM 613 C CA . PRO A 1 80 ? -9.181 5.669 7.268 1.00 91.50 80 PRO A CA 1
ATOM 614 C C . PRO A 1 80 ? -8.717 6.630 6.161 1.00 91.50 80 PRO A C 1
ATOM 616 O O . PRO A 1 80 ? -9.390 7.628 5.936 1.00 91.50 80 PRO A O 1
ATOM 619 N N . TYR A 1 81 ? -7.590 6.362 5.495 1.00 90.75 81 TYR A N 1
ATOM 620 C CA . TYR A 1 81 ? -7.151 7.082 4.294 1.00 90.75 81 TYR A CA 1
ATOM 621 C C . TYR A 1 81 ? -5.991 6.354 3.598 1.00 90.75 81 TYR A C 1
ATOM 623 O O . TYR A 1 81 ? -5.247 5.581 4.214 1.00 90.75 81 TYR A O 1
ATOM 631 N N . CYS A 1 82 ? -5.823 6.641 2.310 1.00 90.56 82 CYS A N 1
ATOM 632 C CA . CYS A 1 82 ? -4.704 6.187 1.490 1.00 90.56 82 CYS A CA 1
ATOM 633 C C . CYS A 1 82 ? -3.361 6.777 1.952 1.00 90.56 82 CYS A C 1
ATOM 635 O O . CYS A 1 82 ? -3.294 7.981 2.213 1.00 90.56 82 CYS A O 1
ATOM 637 N N . PRO A 1 83 ? -2.263 6.002 1.991 1.00 90.44 83 PRO A N 1
ATOM 638 C CA . PRO A 1 83 ? -0.956 6.536 2.354 1.00 90.44 83 PRO A CA 1
ATOM 639 C C . PRO A 1 83 ? -0.415 7.448 1.242 1.00 90.44 83 PRO A C 1
ATOM 641 O O . PRO A 1 83 ? -0.569 7.156 0.058 1.00 90.44 83 PRO A O 1
ATOM 644 N N . SER A 1 84 ? 0.219 8.563 1.615 1.00 85.00 84 SER A N 1
ATOM 645 C CA . SER A 1 84 ? 0.532 9.677 0.703 1.00 85.00 84 SER A CA 1
ATOM 646 C C . SER A 1 84 ? 1.446 9.325 -0.472 1.00 85.00 84 SER A C 1
ATOM 648 O O . SER A 1 84 ? 1.353 9.975 -1.505 1.00 85.00 84 SER A O 1
ATOM 650 N N . CYS A 1 85 ? 2.307 8.308 -0.352 1.00 81.88 85 CYS A N 1
ATOM 651 C CA . CYS A 1 85 ? 3.225 7.928 -1.434 1.00 81.88 85 CYS A CA 1
ATOM 652 C C . CYS A 1 85 ? 2.547 7.224 -2.619 1.00 81.88 85 CYS A C 1
ATOM 654 O O . CYS A 1 85 ? 3.113 7.184 -3.704 1.00 81.88 85 CYS A O 1
ATOM 656 N N . ILE A 1 86 ? 1.336 6.692 -2.437 1.00 81.00 86 ILE A N 1
ATOM 657 C CA . ILE A 1 86 ? 0.561 6.012 -3.493 1.00 81.00 86 ILE A CA 1
ATOM 658 C C . ILE A 1 86 ? -0.805 6.663 -3.706 1.00 81.00 86 ILE A C 1
ATOM 660 O O . ILE A 1 86 ? -1.741 6.040 -4.208 1.00 81.00 86 ILE A O 1
ATOM 664 N N . GLN A 1 87 ? -0.943 7.924 -3.300 1.00 63.72 87 GLN A N 1
ATOM 665 C CA . GLN A 1 87 ? -2.124 8.693 -3.642 1.00 63.72 87 GLN A CA 1
ATOM 666 C C . GLN A 1 87 ? -2.074 9.028 -5.127 1.00 63.72 87 GLN A C 1
ATOM 668 O O . GLN A 1 87 ? -1.065 9.514 -5.637 1.00 63.72 87 GLN A O 1
ATOM 673 N N . ALA A 1 88 ? -3.189 8.780 -5.814 1.00 51.09 88 ALA A N 1
ATOM 674 C CA . ALA A 1 88 ? -3.419 9.423 -7.091 1.00 51.09 88 ALA A CA 1
ATOM 675 C C . ALA A 1 88 ? -3.264 10.929 -6.868 1.00 51.09 88 ALA A C 1
ATOM 677 O O . ALA A 1 88 ? -3.895 11.468 -5.953 1.00 51.09 88 ALA A O 1
ATOM 678 N N . GLU A 1 89 ? -2.465 11.617 -7.686 1.00 44.34 89 GLU A N 1
ATOM 679 C CA . GLU A 1 89 ? -2.696 13.049 -7.817 1.00 44.34 89 GLU A CA 1
ATOM 680 C C . GLU A 1 89 ? -4.175 13.189 -8.197 1.00 44.34 89 GLU A C 1
ATOM 682 O O . GLU A 1 89 ? -4.604 12.574 -9.186 1.00 44.34 89 GLU A O 1
ATOM 687 N N . PRO A 1 90 ? -4.994 13.916 -7.410 1.00 42.50 90 PRO A N 1
ATOM 688 C CA . PRO A 1 90 ? -6.300 14.293 -7.909 1.00 42.50 90 PRO A CA 1
ATOM 689 C C . PRO A 1 90 ? -6.056 14.923 -9.277 1.00 42.50 90 PRO A C 1
ATOM 691 O O . PRO A 1 90 ? -5.104 15.684 -9.444 1.00 42.50 90 PRO A O 1
ATOM 694 N N . CYS A 1 91 ? -6.862 14.572 -10.275 1.00 44.50 91 CYS A N 1
ATOM 695 C CA . CYS A 1 91 ? -6.840 15.284 -11.545 1.00 44.50 91 CYS A CA 1
ATOM 696 C C . CYS A 1 91 ? -7.244 16.735 -11.243 1.00 44.50 91 CYS A C 1
ATOM 698 O O . CYS A 1 91 ? -8.430 17.054 -11.224 1.00 44.50 91 CYS A O 1
ATOM 700 N N . VAL A 1 92 ? -6.281 17.590 -10.885 1.00 40.62 92 VAL A N 1
ATOM 701 C CA . VAL A 1 92 ? -6.554 18.983 -10.549 1.00 40.62 92 VAL A CA 1
ATOM 702 C C . VAL A 1 92 ? -6.695 19.713 -11.866 1.00 40.62 92 VAL A C 1
ATOM 704 O O . VAL A 1 92 ? -5.725 19.902 -12.600 1.00 40.62 92 VAL A O 1
ATOM 707 N N . ASP A 1 93 ? -7.931 20.079 -12.165 1.00 40.97 93 ASP A N 1
ATOM 708 C CA . ASP A 1 93 ? -8.254 20.891 -13.317 1.00 40.97 93 ASP A CA 1
ATOM 709 C C . ASP A 1 93 ? -7.733 22.318 -13.102 1.00 40.97 93 ASP A C 1
ATOM 711 O O . ASP A 1 93 ? -8.274 23.085 -12.304 1.00 40.97 93 ASP A O 1
ATOM 715 N N . MET A 1 94 ? -6.628 22.665 -13.766 1.00 46.16 94 MET A N 1
ATOM 716 C CA . MET A 1 94 ? -6.113 24.040 -13.800 1.00 46.16 94 MET A CA 1
ATOM 717 C C . MET A 1 94 ? -6.601 24.804 -15.041 1.00 46.16 94 MET A C 1
ATOM 719 O O . MET A 1 94 ? -6.193 25.947 -15.258 1.00 46.16 94 MET A O 1
ATOM 723 N N . THR A 1 95 ? -7.466 24.205 -15.867 1.00 47.12 95 THR A N 1
ATOM 724 C CA . THR A 1 95 ? -7.898 24.771 -17.148 1.00 47.12 95 THR A CA 1
ATOM 725 C C . THR A 1 95 ? -9.409 24.668 -17.295 1.00 47.12 95 THR A C 1
ATOM 727 O O . THR A 1 95 ? -9.959 23.593 -17.256 1.00 47.12 95 THR A O 1
ATOM 730 N N . ASN A 1 96 ? -10.106 25.776 -17.527 1.00 49.50 96 ASN A N 1
ATOM 731 C CA . ASN A 1 96 ? -11.578 25.869 -17.571 1.00 49.50 96 ASN A CA 1
ATOM 732 C C . ASN A 1 96 ? -12.291 25.074 -18.711 1.00 49.50 96 ASN A C 1
ATOM 734 O O . ASN A 1 96 ? -13.344 25.496 -19.189 1.00 49.50 96 ASN A O 1
ATOM 738 N N . ASP A 1 97 ? -11.729 23.966 -19.199 1.00 52.25 97 ASP A N 1
ATOM 739 C CA . ASP A 1 97 ? -12.171 23.212 -20.366 1.00 52.25 97 ASP A CA 1
ATOM 740 C C . ASP A 1 97 ? -12.147 21.691 -20.100 1.00 52.25 97 ASP A C 1
ATOM 742 O O . ASP A 1 97 ? -11.162 20.987 -20.332 1.00 52.25 97 ASP A O 1
ATOM 746 N N . CYS A 1 98 ? -13.282 21.158 -19.638 1.00 51.44 98 CYS A N 1
ATOM 747 C CA . CYS A 1 98 ? -13.468 19.736 -19.328 1.00 51.44 98 CYS A CA 1
ATOM 748 C C . CYS A 1 98 ? -13.427 18.797 -20.557 1.00 51.44 98 CYS A C 1
ATOM 750 O O . CYS A 1 98 ? -13.585 17.583 -20.410 1.00 51.44 98 CYS A O 1
ATOM 752 N N . SER A 1 99 ? -13.250 19.309 -21.780 1.00 52.28 99 SER A N 1
ATOM 753 C CA . SER A 1 99 ? -13.335 18.504 -23.009 1.00 52.28 99 SER A CA 1
ATOM 754 C C . SER A 1 99 ? -12.094 17.641 -23.288 1.00 52.28 99 SER A C 1
ATOM 756 O O . SER A 1 99 ? -12.184 16.645 -24.008 1.00 52.28 99 SER A O 1
ATOM 758 N N . GLN A 1 100 ? -10.953 17.953 -22.666 1.00 46.09 100 GLN A N 1
ATOM 759 C CA . GLN A 1 100 ? -9.672 17.259 -22.891 1.00 46.09 100 GLN A CA 1
ATOM 760 C C . GLN A 1 100 ? -9.453 16.075 -21.920 1.00 46.09 100 GLN A C 1
ATOM 762 O O . GLN A 1 100 ? -8.601 15.205 -22.140 1.00 46.09 100 GLN A O 1
ATOM 767 N N . TYR A 1 101 ? -10.283 15.995 -20.874 1.00 48.28 101 TYR A N 1
ATOM 768 C CA . TYR A 1 101 ? -10.205 15.000 -19.800 1.00 48.28 101 TYR A CA 1
ATOM 769 C C . TYR A 1 101 ? -10.806 13.640 -20.155 1.00 48.28 101 TYR A C 1
ATOM 771 O O . TYR A 1 101 ? -10.379 12.625 -19.603 1.00 48.28 101 TYR A O 1
ATOM 779 N N . LEU A 1 102 ? -11.725 13.564 -21.124 1.00 46.41 102 LEU A N 1
ATOM 780 C CA . LEU A 1 102 ? -12.236 12.267 -21.576 1.00 46.41 102 LEU A CA 1
ATOM 781 C C . LEU A 1 102 ? -11.136 11.400 -22.190 1.00 46.41 102 LEU A C 1
ATOM 783 O O . LEU A 1 102 ? -11.237 10.185 -22.116 1.00 46.41 102 LEU A O 1
ATOM 787 N N . THR A 1 103 ? -10.069 11.974 -22.744 1.00 43.75 103 THR A N 1
ATOM 788 C CA . THR A 1 103 ? -8.957 11.200 -23.317 1.00 43.75 103 THR A CA 1
ATOM 789 C C . THR A 1 103 ? -7.819 10.938 -22.332 1.00 43.75 103 THR A C 1
ATOM 791 O O . THR A 1 103 ? -7.211 9.873 -22.405 1.00 43.75 103 THR A O 1
ATOM 794 N N . GLN A 1 104 ? -7.550 11.836 -21.375 1.00 40.66 104 GLN A N 1
ATOM 795 C CA . GLN A 1 104 ? -6.484 11.630 -20.380 1.00 40.66 104 GLN A CA 1
ATOM 796 C C . GLN A 1 104 ? -6.916 10.710 -19.231 1.00 40.66 104 GLN A C 1
ATOM 798 O O . GLN A 1 104 ? -6.167 9.798 -18.886 1.00 40.66 104 GLN A O 1
ATOM 803 N N . CYS A 1 105 ? -8.155 10.830 -18.741 1.00 43.22 105 CYS A N 1
ATOM 804 C CA . CYS A 1 105 ? -8.743 9.862 -17.809 1.00 43.22 105 CYS A CA 1
ATOM 805 C C . CYS A 1 105 ? -9.146 8.544 -18.492 1.00 43.22 105 CYS A C 1
ATOM 807 O O . CYS A 1 105 ? -9.569 7.622 -17.807 1.00 43.22 105 CYS A O 1
ATOM 809 N N . SER A 1 106 ? -9.061 8.453 -19.827 1.00 41.94 106 SER A N 1
ATOM 810 C CA . SER A 1 106 ? -9.183 7.195 -20.589 1.00 41.94 106 SER A CA 1
ATOM 811 C C . SER A 1 106 ? -7.838 6.619 -21.021 1.00 41.94 106 SER A C 1
ATOM 813 O O . SER A 1 106 ? -7.799 5.595 -21.700 1.00 41.94 106 SER A O 1
ATOM 815 N N . SER A 1 107 ? -6.733 7.266 -20.648 1.00 39.47 107 SER A N 1
ATOM 816 C CA . SER A 1 107 ? -5.406 6.706 -20.850 1.00 39.47 107 SER A CA 1
ATOM 817 C C . SER A 1 107 ? -5.182 5.614 -19.797 1.00 39.47 107 SER A C 1
ATOM 819 O O . SER A 1 107 ? -5.402 5.885 -18.617 1.00 39.47 107 SER A O 1
ATOM 821 N N . PRO A 1 108 ? -4.717 4.405 -20.161 1.00 41.00 108 PRO A N 1
ATOM 822 C CA . PRO A 1 108 ? -4.536 3.282 -19.227 1.00 41.00 108 PRO A CA 1
ATOM 823 C C . PRO A 1 108 ? -3.480 3.540 -18.139 1.00 41.00 108 PRO A C 1
ATOM 825 O O . PRO A 1 108 ? -3.291 2.735 -17.243 1.00 41.00 108 PRO A O 1
ATOM 828 N N . LYS A 1 109 ? -2.781 4.680 -18.190 1.00 39.03 109 LYS A N 1
ATOM 829 C CA . LYS A 1 109 ? -1.933 5.166 -17.092 1.00 39.03 109 LYS A CA 1
ATOM 830 C C . LYS A 1 109 ? -2.733 5.750 -15.914 1.00 39.03 109 LYS A C 1
ATOM 832 O O . LYS A 1 109 ? -2.155 5.975 -14.859 1.00 39.03 109 LYS A O 1
ATOM 837 N N . TYR A 1 110 ? -4.022 6.024 -16.125 1.00 37.31 110 TYR A N 1
ATOM 838 C CA . TYR A 1 110 ? -4.946 6.678 -15.191 1.00 37.31 110 TYR A CA 1
ATOM 839 C C . TYR A 1 110 ? -6.329 5.996 -15.161 1.00 37.31 110 TYR A C 1
ATOM 841 O O . TYR A 1 110 ? -7.282 6.560 -14.623 1.00 37.31 110 TYR A O 1
ATOM 849 N N . ARG A 1 111 ? -6.458 4.805 -15.763 1.00 32.19 111 ARG A N 1
ATOM 850 C CA . ARG A 1 111 ? -7.692 4.016 -15.811 1.00 32.19 111 ARG A CA 1
ATOM 851 C C . ARG A 1 111 ? -7.354 2.536 -15.618 1.00 32.19 111 ARG A C 1
ATOM 853 O O . ARG A 1 111 ? -6.701 1.973 -16.489 1.00 32.19 111 ARG A O 1
ATOM 860 N N . GLU A 1 112 ? -7.874 1.989 -14.517 1.00 42.66 112 GLU A N 1
ATOM 861 C CA . GLU A 1 112 ? -7.842 0.581 -14.061 1.00 42.66 112 GLU A CA 1
ATOM 862 C C . GLU A 1 112 ? -6.485 -0.003 -13.649 1.00 42.66 112 GLU A C 1
ATOM 864 O O . GLU A 1 112 ? -5.566 -0.133 -14.485 1.00 42.66 112 GLU A O 1
#

Foldseek 3Di:
DDPPPDPQPPDALVRDDAAEQAEDEQEEDELAQEADDADDDPRHARYAYEAFQYYYYNHNYHYDYQPRYEYDHDQVRHPPGDDPNHHDPPPDPPDPDCPVVVVVCVPPVNDD